Protein AF-A0A3D4YJB8-F1 (afdb_monomer_lite)

Secondary structure (DSSP, 8-state):
-TT-SS-----SS--PPTTS---SEEEEEEETTEEEEEEE-TTS-EEEEE--TTSTT-SS----EEEEEEPSS-PPPS-------

Sequence (85 aa):
GQLGNGTTTSSTTPVAVSGGLTFAAVSAGVNFTIDLTCGLTPSGAAYCWGYNLNGQLGNGTTTNSTTPVAVSGGLTFAAVSAGSY

Structure (mmCIF, N/CA/C/O backbone):
data_AF-A0A3D4YJB8-F1
#
_entry.id   AF-A0A3D4YJB8-F1
#
loop_
_atom_site.group_PDB
_atom_site.id
_atom_site.type_symbol
_atom_site.label_atom_id
_atom_site.label_alt_id
_atom_site.label_comp_id
_atom_site.label_asym_id
_atom_site.label_entity_id
_atom_site.label_seq_id
_atom_site.pdbx_PDB_ins_code
_atom_site.Cartn_x
_atom_site.Cartn_y
_atom_site.Cartn_z
_atom_site.occupancy
_atom_site.B_iso_or_equiv
_atom_site.auth_seq_id
_atom_site.auth_comp_id
_atom_site.auth_asym_id
_atom_site.auth_atom_id
_atom_site.pdbx_PDB_model_num
ATOM 1 N N . GLY A 1 1 ? 5.169 -5.481 -9.835 1.00 76.12 1 GLY A N 1
ATOM 2 C CA . GLY A 1 1 ? 4.810 -6.029 -8.504 1.00 76.12 1 GLY A CA 1
ATOM 3 C C . GLY A 1 1 ? 3.908 -5.099 -7.703 1.00 76.12 1 GLY A C 1
ATOM 4 O O . GLY A 1 1 ? 3.215 -5.566 -6.809 1.00 76.12 1 GLY A O 1
ATOM 5 N N . GLN A 1 2 ? 3.874 -3.802 -8.034 1.00 81.75 2 GLN A N 1
ATOM 6 C CA . GLN A 1 2 ? 3.049 -2.773 -7.389 1.00 81.75 2 GLN A CA 1
ATOM 7 C C . GLN A 1 2 ? 1.539 -3.034 -7.421 1.00 81.75 2 GLN A C 1
ATOM 9 O O . GLN A 1 2 ? 0.804 -2.415 -6.665 1.00 81.75 2 GLN A O 1
ATOM 14 N N . LEU A 1 3 ? 1.046 -3.955 -8.255 1.00 87.88 3 LEU A N 1
ATOM 15 C CA . LEU A 1 3 ? -0.375 -4.314 -8.254 1.00 87.88 3 LEU A CA 1
ATOM 16 C C . LEU A 1 3 ? -0.776 -5.187 -7.055 1.00 87.88 3 LEU A C 1
ATOM 18 O O . LEU A 1 3 ? -1.961 -5.309 -6.772 1.00 87.88 3 LEU A O 1
ATOM 22 N N . GLY A 1 4 ? 0.174 -5.822 -6.359 1.00 87.88 4 GLY A N 1
ATOM 23 C CA . GLY A 1 4 ? -0.134 -6.623 -5.168 1.00 87.88 4 GLY A CA 1
ATOM 24 C C . GLY A 1 4 ? -0.893 -7.927 -5.456 1.00 87.88 4 GLY A C 1
ATOM 25 O O . GLY A 1 4 ? -1.428 -8.556 -4.543 1.00 87.88 4 GLY A O 1
ATOM 26 N N . ASN A 1 5 ? -0.972 -8.346 -6.720 1.00 90.69 5 ASN A N 1
ATOM 27 C CA . ASN A 1 5 ? -1.724 -9.522 -7.165 1.00 90.69 5 ASN A CA 1
ATOM 28 C C . ASN A 1 5 ? -0.866 -10.800 -7.266 1.00 90.69 5 ASN A C 1
ATOM 30 O O . ASN A 1 5 ? -1.314 -11.795 -7.828 1.00 90.69 5 ASN A O 1
ATOM 34 N N . GLY A 1 6 ? 0.375 -10.773 -6.774 1.00 91.19 6 GLY A N 1
ATOM 35 C CA . GLY A 1 6 ? 1.308 -11.899 -6.849 1.00 91.19 6 GLY A CA 1
ATOM 36 C C . GLY A 1 6 ? 2.135 -11.961 -8.134 1.00 91.19 6 GLY A C 1
ATOM 37 O O . GLY A 1 6 ? 3.053 -12.773 -8.220 1.00 91.19 6 GLY A O 1
ATOM 38 N N . THR A 1 7 ? 1.891 -11.074 -9.102 1.00 88.50 7 THR A N 1
ATOM 39 C CA . THR A 1 7 ? 2.598 -11.057 -10.391 1.00 88.50 7 THR A CA 1
ATOM 40 C C . THR A 1 7 ? 3.430 -9.786 -10.586 1.00 88.50 7 THR A C 1
ATOM 42 O O . THR A 1 7 ? 3.285 -8.779 -9.883 1.00 88.50 7 THR A O 1
ATOM 45 N N . THR A 1 8 ? 4.336 -9.819 -11.562 1.00 88.06 8 THR A N 1
ATOM 46 C CA . THR A 1 8 ? 5.069 -8.637 -12.044 1.00 88.06 8 THR A CA 1
ATOM 47 C C . THR A 1 8 ? 4.518 -8.093 -13.361 1.00 88.06 8 THR A C 1
ATOM 49 O O . THR A 1 8 ? 5.013 -7.079 -13.842 1.00 88.06 8 THR A O 1
ATOM 52 N N . THR A 1 9 ? 3.485 -8.725 -13.917 1.00 89.38 9 THR A N 1
ATOM 53 C CA . THR A 1 9 ? 2.887 -8.358 -15.200 1.00 89.38 9 THR A CA 1
ATOM 54 C C . THR A 1 9 ? 1.988 -7.133 -15.057 1.00 89.38 9 THR A C 1
ATOM 56 O O . THR A 1 9 ? 1.177 -7.041 -14.133 1.00 89.38 9 THR A O 1
ATOM 59 N N . SER A 1 10 ? 2.119 -6.189 -15.988 1.00 86.19 10 SER A N 1
ATOM 60 C CA . SER A 1 10 ? 1.232 -5.030 -16.082 1.00 86.19 10 SER A CA 1
ATOM 61 C C . SER A 1 10 ? -0.185 -5.452 -16.470 1.00 86.19 10 SER A C 1
ATOM 63 O O . SER A 1 10 ? -0.376 -6.394 -17.235 1.00 86.19 10 SER A O 1
ATOM 65 N N . SER A 1 11 ? -1.182 -4.715 -15.985 1.00 88.19 11 SER A N 1
ATOM 66 C CA . SER A 1 11 ? -2.580 -4.908 -16.364 1.00 88.19 11 SER A CA 1
ATOM 67 C C . SER A 1 11 ? -3.193 -3.582 -16.787 1.00 88.19 11 SER A C 1
ATOM 69 O O . SER A 1 11 ? -2.997 -2.569 -16.119 1.00 88.19 11 SER A O 1
ATOM 71 N N . THR A 1 12 ? -3.944 -3.595 -17.885 1.00 91.06 12 THR A N 1
ATOM 72 C CA . THR A 1 12 ? -4.726 -2.444 -18.365 1.00 91.06 12 THR A CA 1
ATOM 73 C C . THR A 1 12 ? -6.155 -2.441 -17.831 1.00 91.06 12 THR A C 1
ATOM 75 O O . THR A 1 12 ? -6.862 -1.446 -17.965 1.00 91.06 12 THR A O 1
ATOM 78 N N . THR A 1 13 ? -6.583 -3.533 -17.199 1.00 91.44 13 THR A N 1
ATOM 79 C CA . THR A 1 13 ? -7.859 -3.630 -16.488 1.00 91.44 13 THR A CA 1
ATOM 80 C C . THR A 1 13 ? -7.619 -3.700 -14.982 1.00 91.44 13 THR A C 1
ATOM 82 O O . THR A 1 13 ? -6.585 -4.234 -14.563 1.00 91.44 13 THR A O 1
ATOM 85 N N . PRO A 1 14 ? -8.550 -3.211 -14.145 1.00 88.38 14 PRO A N 1
ATOM 86 C CA . PRO A 1 14 ? -8.439 -3.345 -12.697 1.00 88.38 14 PRO A CA 1
ATOM 87 C C . PRO A 1 14 ? -8.245 -4.807 -12.281 1.00 88.38 14 PRO A C 1
ATOM 89 O O . PRO A 1 14 ? -8.966 -5.689 -12.747 1.00 88.38 14 PRO A O 1
ATOM 92 N N . VAL A 1 15 ? -7.273 -5.057 -11.401 1.00 91.00 15 VAL A N 1
ATOM 93 C CA . VAL A 1 15 ? -7.022 -6.382 -10.820 1.00 91.00 15 VAL A CA 1
ATOM 94 C C . VAL A 1 15 ? -7.118 -6.277 -9.309 1.00 91.00 15 VAL A C 1
ATOM 96 O O . VAL A 1 15 ? -6.578 -5.347 -8.712 1.00 91.00 15 VAL A O 1
ATOM 99 N N . ALA A 1 16 ? -7.811 -7.234 -8.697 1.00 89.44 16 ALA A N 1
ATOM 100 C CA . ALA A 1 16 ? -7.898 -7.317 -7.251 1.00 89.44 16 ALA A CA 1
ATOM 101 C C . ALA A 1 16 ? -6.517 -7.597 -6.639 1.00 89.44 16 ALA A C 1
ATOM 103 O O . ALA A 1 16 ? -5.753 -8.434 -7.128 1.00 89.44 16 ALA A O 1
ATOM 104 N N . VAL A 1 17 ? -6.224 -6.911 -5.537 1.00 90.50 17 VAL A N 1
ATOM 105 C CA . VAL A 1 17 ? -5.052 -7.195 -4.711 1.00 90.50 17 VAL A CA 1
ATOM 106 C C . VAL A 1 17 ? -5.230 -8.570 -4.053 1.00 90.50 17 VAL A C 1
ATOM 108 O O . VAL A 1 17 ? -6.333 -8.932 -3.637 1.00 90.50 17 VAL A O 1
ATOM 111 N N . SER A 1 18 ? -4.158 -9.361 -3.965 1.00 90.56 18 SER A N 1
ATOM 112 C CA . SER A 1 18 ? -4.230 -10.698 -3.364 1.00 90.56 18 SER A CA 1
ATOM 113 C C . SER A 1 18 ? -4.476 -10.638 -1.848 1.00 90.56 18 SER A C 1
ATOM 115 O O . SER A 1 18 ? -4.181 -9.638 -1.193 1.00 90.56 18 SER A O 1
ATOM 117 N N . GLY A 1 19 ? -4.994 -11.730 -1.280 1.00 87.38 19 GLY A N 1
ATOM 118 C CA . GLY A 1 19 ? -5.173 -11.871 0.171 1.00 87.38 19 GLY A CA 1
ATOM 119 C C . GLY A 1 19 ? -6.510 -11.367 0.720 1.00 87.38 19 GLY A C 1
ATOM 120 O O . GLY A 1 19 ? -6.690 -11.373 1.932 1.00 87.38 19 GLY A O 1
ATOM 121 N N . GLY A 1 20 ? -7.454 -10.955 -0.138 1.00 88.69 20 GLY A N 1
ATOM 122 C CA . GLY A 1 20 ? -8.814 -10.584 0.288 1.00 88.69 20 GLY A CA 1
ATOM 123 C C . GLY A 1 20 ? -8.868 -9.340 1.179 1.00 88.69 20 GLY A C 1
ATOM 124 O O . GLY A 1 20 ? -9.775 -9.203 1.996 1.00 88.69 20 GLY A O 1
ATOM 125 N N . LEU A 1 21 ? -7.876 -8.458 1.053 1.00 89.62 21 LEU A N 1
ATOM 126 C CA . LEU A 1 21 ? -7.763 -7.251 1.859 1.00 89.62 21 LEU A CA 1
ATOM 127 C C . LEU A 1 21 ? -8.633 -6.129 1.292 1.00 89.62 21 LEU A C 1
ATOM 129 O O . LEU A 1 21 ? -8.647 -5.880 0.086 1.00 89.62 21 LEU A O 1
ATOM 133 N N . THR A 1 22 ? -9.292 -5.403 2.192 1.00 92.31 22 THR A N 1
ATOM 134 C CA . THR A 1 22 ? -10.017 -4.170 1.872 1.00 92.31 22 THR A CA 1
ATOM 135 C C . THR A 1 22 ? -9.218 -2.985 2.386 1.00 92.31 22 THR A C 1
ATOM 137 O O . THR A 1 22 ? -8.943 -2.894 3.583 1.00 92.31 22 THR A O 1
ATOM 140 N N . PHE A 1 23 ? -8.873 -2.059 1.495 1.00 92.56 23 PHE A N 1
ATOM 141 C CA . PHE A 1 23 ? -8.140 -0.846 1.843 1.00 92.56 23 PHE A CA 1
ATOM 142 C C . PHE A 1 23 ? -9.075 0.364 1.858 1.00 92.56 23 PHE A C 1
ATOM 144 O O . PHE A 1 23 ? -9.833 0.581 0.918 1.00 92.56 23 PHE A O 1
ATOM 151 N N . ALA A 1 24 ? -9.006 1.150 2.931 1.00 93.75 24 ALA A N 1
ATOM 152 C CA . ALA A 1 24 ? -9.659 2.452 3.038 1.00 93.75 24 ALA A CA 1
ATOM 153 C C . ALA A 1 24 ? -8.817 3.563 2.389 1.00 93.75 24 ALA A C 1
ATOM 155 O O . ALA A 1 24 ? -9.361 4.549 1.901 1.00 93.75 24 ALA A O 1
ATOM 156 N N . ALA A 1 25 ? -7.494 3.393 2.369 1.00 92.81 25 ALA A N 1
ATOM 157 C CA . ALA A 1 25 ? -6.565 4.296 1.705 1.00 92.81 25 ALA A CA 1
ATOM 158 C C . ALA A 1 25 ? -5.410 3.506 1.086 1.00 92.81 25 ALA A C 1
ATOM 160 O O . ALA A 1 25 ? -4.984 2.487 1.632 1.00 92.81 25 ALA A O 1
ATOM 161 N N . VAL A 1 26 ? -4.891 3.992 -0.040 1.00 92.06 26 VAL A N 1
ATOM 162 C CA . VAL A 1 26 ? -3.708 3.447 -0.713 1.00 92.06 26 VAL A CA 1
ATOM 163 C C . VAL A 1 26 ? -2.772 4.581 -1.104 1.00 92.06 26 VAL A C 1
ATOM 165 O O . VAL A 1 26 ? -3.214 5.665 -1.478 1.00 92.06 26 VAL A O 1
ATOM 168 N N . SER A 1 27 ? -1.474 4.327 -1.019 1.00 92.44 27 SER A N 1
ATOM 169 C CA . SER A 1 27 ? -0.419 5.241 -1.428 1.00 92.44 27 SER A CA 1
ATOM 170 C C . SER A 1 27 ? 0.598 4.469 -2.258 1.00 92.44 27 SER A C 1
ATOM 172 O O . SER A 1 27 ? 1.178 3.485 -1.793 1.00 92.44 27 SER A O 1
ATOM 174 N N . ALA A 1 28 ? 0.779 4.898 -3.504 1.00 88.69 28 ALA A N 1
ATOM 175 C CA . ALA A 1 28 ? 1.791 4.365 -4.400 1.00 88.69 28 ALA A CA 1
ATOM 176 C C . ALA A 1 28 ? 2.992 5.315 -4.405 1.00 88.69 28 ALA A C 1
ATOM 178 O O . ALA A 1 28 ? 2.848 6.493 -4.725 1.00 88.69 28 ALA A O 1
ATOM 179 N N . GLY A 1 29 ? 4.157 4.790 -4.040 1.00 83.25 29 GLY A N 1
ATOM 180 C CA . GLY A 1 29 ? 5.438 5.468 -4.169 1.00 83.25 29 GLY A CA 1
ATOM 181 C C . GLY A 1 29 ? 6.133 4.923 -5.404 1.00 83.25 29 GLY A C 1
ATOM 182 O O . GLY A 1 29 ? 6.398 3.721 -5.484 1.00 83.25 29 GLY A O 1
ATOM 183 N N . VAL A 1 30 ? 6.394 5.794 -6.373 1.00 72.94 30 VAL A N 1
ATOM 184 C CA . VAL A 1 30 ? 7.074 5.422 -7.614 1.00 72.94 30 VAL A CA 1
ATOM 185 C C . VAL A 1 30 ? 8.300 6.303 -7.810 1.00 72.94 30 VAL A C 1
ATOM 187 O O . VAL A 1 30 ? 8.232 7.525 -7.719 1.00 72.94 30 VAL A O 1
ATOM 190 N N . ASN A 1 31 ? 9.431 5.671 -8.097 1.00 73.19 31 ASN A N 1
ATOM 191 C CA . ASN A 1 31 ? 10.578 6.300 -8.747 1.00 73.19 31 ASN A CA 1
ATOM 192 C C . ASN A 1 31 ? 10.962 5.421 -9.952 1.00 73.19 31 ASN A C 1
ATOM 194 O O . ASN A 1 31 ? 10.497 4.287 -10.052 1.00 73.19 31 ASN A O 1
ATOM 198 N N . PHE A 1 32 ? 11.816 5.910 -10.854 1.00 68.62 32 PHE A N 1
ATOM 199 C CA . PHE A 1 32 ? 12.265 5.205 -12.063 1.00 68.62 32 PHE A CA 1
ATOM 200 C C . PHE A 1 32 ? 12.715 3.749 -11.841 1.00 68.62 32 PHE A C 1
ATOM 202 O O . PHE A 1 32 ? 12.667 2.956 -12.779 1.00 68.62 32 PHE A O 1
ATOM 209 N N . THR A 1 33 ? 13.124 3.390 -10.620 1.00 71.62 33 THR A N 1
ATOM 210 C CA . THR A 1 33 ? 13.637 2.051 -10.285 1.00 71.62 33 THR A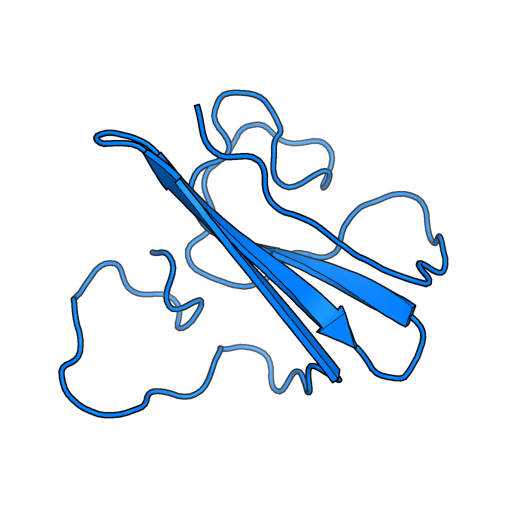 CA 1
ATOM 211 C C . THR A 1 33 ? 12.881 1.359 -9.145 1.00 71.62 33 THR A C 1
ATOM 213 O O . THR A 1 33 ? 13.142 0.190 -8.861 1.00 71.62 33 THR A O 1
ATOM 216 N N . ILE A 1 34 ? 11.980 2.059 -8.447 1.00 78.44 34 ILE A N 1
ATOM 217 C CA . ILE A 1 34 ? 11.366 1.573 -7.205 1.00 78.44 34 ILE A CA 1
ATOM 218 C C . ILE A 1 34 ? 9.852 1.677 -7.320 1.00 78.44 34 ILE A C 1
ATOM 220 O O . ILE A 1 34 ? 9.291 2.769 -7.322 1.00 78.44 34 ILE A O 1
ATOM 224 N N . ASP A 1 35 ? 9.216 0.512 -7.346 1.00 86.19 35 ASP A N 1
ATOM 225 C CA . ASP A 1 35 ? 7.770 0.346 -7.320 1.00 86.19 35 ASP A CA 1
ATOM 226 C C . ASP A 1 35 ? 7.342 -0.102 -5.919 1.00 86.19 35 ASP A C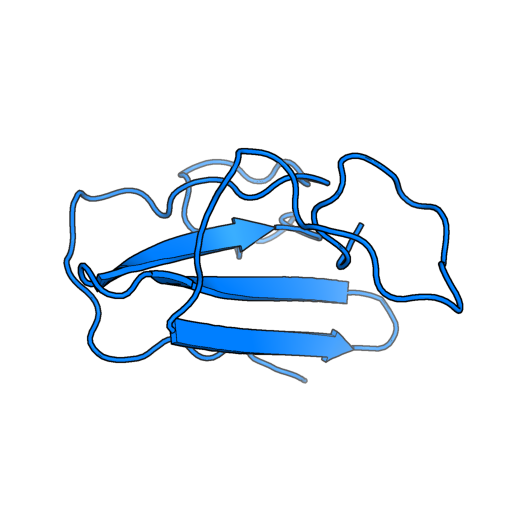 1
ATOM 228 O O . ASP A 1 35 ? 7.540 -1.266 -5.559 1.00 86.19 35 ASP A O 1
ATOM 232 N N . LEU A 1 36 ? 6.760 0.796 -5.123 1.00 90.25 36 LEU A N 1
ATOM 233 C CA . LEU A 1 36 ? 6.252 0.510 -3.780 1.00 90.25 36 LEU A CA 1
ATOM 234 C C . LEU A 1 36 ? 4.786 0.921 -3.673 1.00 90.25 36 LEU A C 1
ATOM 236 O O . LEU A 1 36 ? 4.361 1.965 -4.160 1.00 90.25 36 LEU A O 1
ATOM 240 N N . THR A 1 37 ? 3.981 0.120 -2.995 1.00 92.94 37 THR A N 1
ATOM 241 C CA . THR A 1 37 ? 2.609 0.492 -2.661 1.00 92.94 37 THR A CA 1
ATOM 242 C C . THR A 1 37 ? 2.313 0.082 -1.237 1.00 92.94 37 THR A C 1
ATOM 244 O O . THR A 1 37 ? 2.659 -1.018 -0.817 1.00 92.94 37 THR A O 1
ATOM 247 N N . CYS A 1 38 ? 1.669 0.974 -0.499 1.00 94.06 38 CYS A N 1
ATOM 248 C CA . CYS A 1 38 ? 1.167 0.703 0.833 1.00 94.06 38 CYS A CA 1
ATOM 249 C C . CYS A 1 38 ? -0.326 1.010 0.895 1.00 94.06 38 CYS A C 1
ATOM 251 O O . CYS A 1 38 ? -0.811 1.956 0.279 1.00 94.06 38 CYS A O 1
ATOM 253 N N . GLY A 1 39 ? -1.058 0.211 1.654 1.00 94.56 39 GLY A N 1
ATOM 254 C CA . GLY A 1 39 ? -2.481 0.348 1.884 1.00 94.56 39 GLY A CA 1
ATOM 255 C C . GLY A 1 39 ? -2.798 0.290 3.368 1.00 94.56 39 GLY A C 1
ATOM 256 O O . GLY A 1 39 ? -2.165 -0.440 4.130 1.00 94.56 39 GLY A O 1
ATOM 257 N N . LEU A 1 40 ? -3.801 1.061 3.768 1.00 95.56 40 LEU A N 1
ATOM 258 C CA . LEU A 1 40 ? -4.352 1.071 5.113 1.00 95.56 40 LEU A CA 1
ATOM 259 C C . LEU A 1 40 ? -5.753 0.471 5.081 1.00 95.56 40 LEU A C 1
ATOM 261 O O . LEU A 1 40 ? -6.614 0.915 4.320 1.00 95.56 40 LEU A O 1
ATOM 265 N N . THR A 1 41 ? -5.981 -0.549 5.895 1.00 94.62 41 THR A N 1
ATOM 266 C CA . THR A 1 41 ? -7.311 -1.144 6.078 1.00 94.62 41 THR A CA 1
ATOM 267 C C . THR A 1 41 ? -8.205 -0.245 6.946 1.00 94.62 41 THR A C 1
ATOM 269 O O . THR A 1 41 ? -7.687 0.568 7.712 1.00 94.62 41 THR A O 1
ATOM 272 N N . PRO A 1 42 ? -9.544 -0.397 6.901 1.00 93.75 42 PRO A N 1
ATOM 273 C CA . PRO A 1 42 ? -10.455 0.350 7.775 1.00 93.75 42 PRO A CA 1
ATOM 274 C C . PRO A 1 42 ? -10.198 0.157 9.277 1.00 93.75 42 PRO A C 1
ATOM 276 O O . PRO A 1 42 ? -10.538 1.026 10.072 1.00 93.75 42 PRO A O 1
ATOM 279 N N . SER A 1 43 ? -9.599 -0.970 9.673 1.00 93.00 43 SER A N 1
ATOM 280 C CA . SER A 1 43 ? -9.207 -1.247 11.060 1.00 93.00 43 SER A CA 1
ATOM 281 C C . SER A 1 43 ? -7.860 -0.625 11.453 1.00 93.00 43 SER A C 1
ATOM 283 O O . SER A 1 43 ? -7.419 -0.798 12.585 1.00 93.00 43 SER A O 1
ATOM 285 N N . GLY A 1 44 ? -7.198 0.089 10.537 1.00 93.56 44 GLY A N 1
ATOM 286 C CA . GLY A 1 44 ? -5.914 0.747 10.769 1.00 93.56 44 GLY A CA 1
ATOM 287 C C . GLY A 1 44 ? -4.692 -0.167 10.634 1.00 93.56 44 GLY A C 1
ATOM 288 O O . GLY A 1 44 ? -3.582 0.263 10.945 1.00 93.56 44 GLY A O 1
ATOM 289 N N . ALA A 1 45 ? -4.855 -1.403 10.146 1.00 95.19 45 ALA A N 1
ATOM 290 C CA . ALA A 1 45 ? -3.726 -2.265 9.799 1.00 95.19 45 ALA A CA 1
ATOM 291 C C . ALA A 1 45 ? -3.115 -1.834 8.458 1.00 95.19 45 ALA A C 1
ATOM 293 O O . ALA A 1 45 ? -3.835 -1.711 7.459 1.00 95.19 45 ALA A O 1
ATOM 294 N N . ALA A 1 46 ? -1.800 -1.613 8.446 1.00 95.25 46 ALA A N 1
ATOM 295 C CA . ALA A 1 46 ? -1.046 -1.223 7.262 1.00 95.25 46 ALA A CA 1
ATOM 296 C C . ALA A 1 46 ? -0.415 -2.442 6.578 1.00 95.25 46 ALA A C 1
ATOM 298 O O . ALA A 1 46 ? 0.161 -3.316 7.230 1.00 95.25 46 ALA A O 1
ATOM 299 N N . TYR A 1 47 ? -0.493 -2.464 5.252 1.00 95.94 47 TYR A N 1
ATOM 300 C CA . TYR A 1 47 ? 0.145 -3.464 4.411 1.00 95.94 47 TYR A CA 1
ATOM 301 C C . TYR A 1 47 ? 0.937 -2.773 3.319 1.00 95.94 47 TYR A C 1
ATOM 303 O O . TYR A 1 47 ? 0.439 -1.830 2.714 1.00 95.94 47 TYR A O 1
ATOM 311 N N . CYS A 1 48 ? 2.126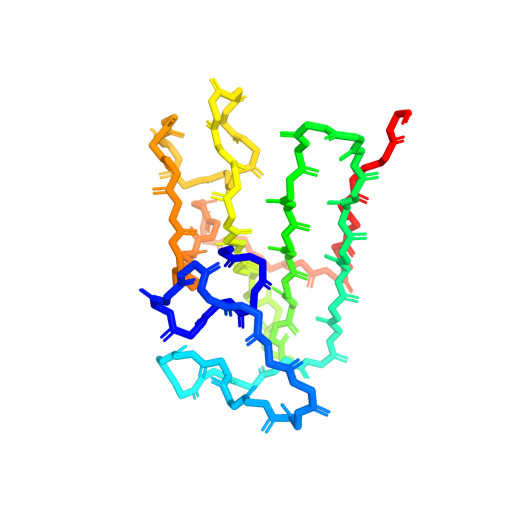 -3.271 3.017 1.00 95.06 48 CYS A N 1
ATOM 312 C CA . CYS A 1 48 ? 2.935 -2.771 1.914 1.00 95.06 48 CYS A CA 1
ATOM 313 C C . CYS A 1 48 ? 3.325 -3.916 0.983 1.00 95.06 48 CYS A C 1
ATOM 315 O O . CYS A 1 48 ? 3.396 -5.072 1.393 1.00 95.06 48 CYS A O 1
ATOM 317 N N . TRP A 1 49 ? 3.568 -3.612 -0.285 1.00 94.81 49 TRP A N 1
ATOM 318 C CA . TRP A 1 49 ? 4.100 -4.546 -1.269 1.00 94.81 49 TRP A CA 1
ATOM 319 C C . TRP A 1 49 ? 4.881 -3.810 -2.353 1.00 94.81 49 TRP A C 1
ATOM 321 O O . TRP A 1 49 ? 4.752 -2.605 -2.549 1.00 94.81 49 TRP A O 1
ATOM 331 N N . GLY A 1 50 ? 5.695 -4.564 -3.075 1.00 92.94 50 GLY A N 1
ATOM 332 C CA . GLY A 1 50 ? 6.597 -4.089 -4.106 1.00 92.94 50 GLY A CA 1
ATOM 333 C C . GLY A 1 50 ? 8.054 -4.244 -3.688 1.00 92.94 50 GLY A C 1
ATOM 334 O O . GLY A 1 50 ? 8.465 -5.261 -3.121 1.00 92.94 50 GLY A O 1
ATOM 335 N N . TYR A 1 51 ? 8.841 -3.238 -4.032 1.00 91.75 51 TYR A N 1
ATOM 336 C CA . TYR A 1 51 ? 10.272 -3.183 -3.794 1.00 91.75 51 TYR A CA 1
ATOM 337 C C . TYR A 1 51 ? 10.597 -2.969 -2.308 1.00 91.75 51 TYR A C 1
ATOM 339 O O . TYR A 1 51 ? 9.994 -2.126 -1.649 1.00 91.75 51 TYR A O 1
ATOM 347 N N . ASN A 1 52 ? 11.581 -3.711 -1.795 1.00 92.62 52 ASN A N 1
ATOM 348 C CA . ASN A 1 52 ? 11.920 -3.758 -0.374 1.00 92.62 52 ASN A CA 1
ATOM 349 C C . ASN A 1 52 ? 13.430 -3.794 -0.079 1.00 92.62 52 ASN A C 1
ATOM 351 O O . ASN A 1 52 ? 13.813 -4.109 1.044 1.00 92.62 52 ASN A O 1
ATOM 355 N N . LEU A 1 53 ? 14.321 -3.504 -1.035 1.00 90.81 53 LEU A N 1
ATOM 356 C CA . LEU A 1 53 ? 15.764 -3.676 -0.780 1.00 90.81 53 LEU A CA 1
ATOM 357 C C . LEU A 1 53 ? 16.313 -2.775 0.344 1.00 90.81 53 LEU A C 1
ATOM 359 O O . LEU A 1 53 ? 17.365 -3.078 0.898 1.00 90.81 53 LEU A O 1
ATOM 363 N N . ASN A 1 54 ? 15.588 -1.719 0.726 1.00 89.69 54 ASN A N 1
ATOM 364 C CA . ASN A 1 54 ? 15.914 -0.850 1.861 1.00 89.69 54 ASN A CA 1
ATOM 365 C C . ASN A 1 54 ? 14.996 -1.071 3.081 1.00 89.69 54 ASN A C 1
ATOM 367 O O . ASN A 1 54 ? 14.985 -0.246 3.990 1.00 89.69 54 ASN A O 1
ATOM 371 N N . GLY A 1 55 ? 14.190 -2.138 3.103 1.00 91.94 55 GLY A N 1
ATOM 372 C CA . GLY A 1 55 ? 13.241 -2.405 4.188 1.00 91.94 55 GLY A CA 1
ATOM 373 C C . GLY A 1 55 ? 11.963 -1.561 4.131 1.00 91.94 55 GLY A C 1
ATOM 374 O O . GLY A 1 55 ? 11.280 -1.409 5.144 1.00 91.94 55 GLY A O 1
ATOM 375 N N . GLN A 1 56 ? 11.620 -1.002 2.965 1.00 91.00 56 GLN A N 1
ATOM 376 C CA . GLN A 1 56 ? 10.474 -0.101 2.800 1.00 91.00 56 GLN A CA 1
ATOM 377 C C . GLN A 1 56 ? 9.112 -0.733 3.134 1.0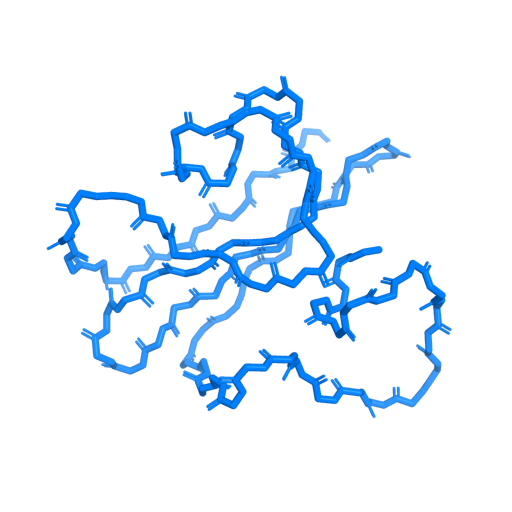0 91.00 56 GLN A C 1
ATOM 379 O O . GLN A 1 56 ? 8.161 -0.005 3.404 1.00 91.00 56 GLN A O 1
ATOM 384 N N . LEU A 1 57 ? 8.998 -2.066 3.129 1.00 93.00 57 LEU A N 1
ATOM 385 C CA . LEU A 1 57 ? 7.757 -2.759 3.485 1.00 93.00 57 LEU A CA 1
ATOM 386 C C . LEU A 1 57 ? 7.492 -2.777 4.994 1.00 93.00 57 LEU A C 1
ATOM 388 O O . LEU A 1 57 ? 6.378 -3.088 5.405 1.00 93.00 57 LEU A O 1
ATOM 392 N N . GLY A 1 58 ? 8.502 -2.500 5.825 1.00 92.94 58 GLY A N 1
ATOM 393 C CA . GLY A 1 58 ? 8.345 -2.456 7.281 1.00 92.94 58 GLY A CA 1
ATOM 394 C C . GLY A 1 58 ? 7.989 -3.800 7.930 1.00 92.94 58 GLY A C 1
ATOM 395 O O . GLY A 1 58 ? 7.570 -3.828 9.082 1.00 92.94 58 GLY A O 1
ATOM 396 N N . ASN A 1 59 ? 8.155 -4.923 7.225 1.00 93.88 59 ASN A N 1
ATOM 397 C CA . ASN A 1 59 ? 7.864 -6.275 7.724 1.00 93.88 59 ASN A CA 1
ATOM 398 C C . ASN A 1 59 ? 9.078 -6.958 8.390 1.00 93.88 59 ASN A C 1
ATOM 400 O O . ASN A 1 59 ? 9.028 -8.144 8.709 1.00 93.88 59 ASN A O 1
ATOM 404 N N . GLY A 1 60 ? 10.181 -6.230 8.584 1.00 94.50 60 GLY A N 1
ATOM 405 C CA . GLY A 1 60 ? 11.422 -6.766 9.152 1.00 94.50 60 GLY A CA 1
ATOM 406 C C . GLY A 1 60 ? 12.303 -7.535 8.162 1.00 94.50 60 GLY A C 1
ATOM 407 O O . GLY A 1 60 ? 13.277 -8.151 8.584 1.00 94.50 60 GLY A O 1
ATOM 408 N N . THR A 1 61 ? 11.999 -7.504 6.861 1.00 94.75 61 THR A N 1
ATOM 409 C CA . THR A 1 61 ? 12.849 -8.091 5.814 1.00 94.75 61 THR A CA 1
ATOM 410 C C . THR A 1 61 ? 13.261 -7.043 4.785 1.00 94.75 61 THR A C 1
ATOM 412 O O . THR A 1 61 ? 12.705 -5.946 4.749 1.00 94.75 61 THR A O 1
ATOM 415 N N . THR A 1 62 ? 14.223 -7.393 3.927 1.00 95.12 62 THR A N 1
ATOM 416 C CA . THR A 1 62 ? 14.622 -6.604 2.746 1.00 95.12 62 THR A CA 1
ATOM 417 C C . THR A 1 62 ? 14.258 -7.295 1.426 1.00 95.12 62 THR A C 1
ATOM 419 O O . THR A 1 62 ? 14.741 -6.942 0.350 1.00 95.12 62 THR A O 1
ATOM 422 N N . THR A 1 63 ? 13.392 -8.309 1.492 1.00 94.75 63 THR A N 1
ATOM 423 C CA . THR A 1 63 ? 12.966 -9.089 0.327 1.00 94.75 63 THR A CA 1
ATOM 424 C C . THR A 1 63 ? 11.745 -8.446 -0.312 1.00 94.75 63 THR A C 1
ATOM 426 O O . THR A 1 63 ? 10.771 -8.140 0.381 1.00 94.75 63 THR A O 1
ATOM 429 N N . ASN A 1 64 ? 11.789 -8.245 -1.630 1.00 92.75 64 ASN A N 1
ATOM 430 C CA . ASN A 1 64 ? 10.652 -7.740 -2.402 1.00 92.75 64 ASN A CA 1
ATOM 431 C C . ASN A 1 64 ? 9.424 -8.645 -2.228 1.00 92.75 64 ASN A C 1
ATOM 433 O O . ASN A 1 64 ? 9.557 -9.861 -2.103 1.00 92.75 64 ASN A O 1
ATOM 437 N N . SER A 1 65 ? 8.230 -8.064 -2.307 1.00 94.75 65 SER A N 1
ATOM 438 C CA . SER A 1 65 ? 6.979 -8.820 -2.249 1.00 94.75 65 SER A CA 1
ATOM 439 C C . SER A 1 65 ? 6.033 -8.396 -3.362 1.00 94.75 65 SER A C 1
ATOM 441 O O . SER A 1 65 ? 5.767 -7.214 -3.533 1.00 94.75 65 SER A O 1
ATOM 443 N N . THR A 1 66 ? 5.481 -9.338 -4.121 1.00 94.38 66 THR A N 1
ATOM 444 C CA . THR A 1 66 ? 4.438 -9.048 -5.125 1.00 94.38 66 THR A CA 1
ATOM 445 C C . THR A 1 66 ? 3.024 -9.112 -4.546 1.00 94.38 66 THR A C 1
ATOM 447 O O . THR A 1 66 ? 2.057 -8.867 -5.266 1.00 94.38 66 THR A O 1
ATOM 450 N N . THR A 1 67 ? 2.898 -9.420 -3.255 1.00 94.69 67 THR A N 1
ATOM 451 C CA . THR A 1 67 ? 1.643 -9.480 -2.497 1.00 94.69 67 THR A CA 1
ATOM 452 C C . THR A 1 67 ? 1.735 -8.603 -1.246 1.00 94.69 67 THR A C 1
ATOM 454 O O . THR A 1 67 ? 2.837 -8.440 -0.711 1.00 94.69 67 THR A O 1
ATOM 457 N N . PRO A 1 68 ? 0.616 -8.055 -0.738 1.00 95.75 68 PRO A N 1
ATOM 458 C CA . PRO A 1 68 ? 0.609 -7.301 0.511 1.00 95.75 68 PRO A CA 1
ATOM 459 C C . PRO A 1 68 ? 1.202 -8.105 1.661 1.00 95.75 68 PRO A C 1
ATOM 461 O O . PRO A 1 68 ? 0.786 -9.233 1.923 1.00 95.75 68 PRO A O 1
ATOM 464 N N . VAL A 1 69 ? 2.153 -7.502 2.365 1.00 96.00 69 VAL A N 1
ATOM 465 C CA . VAL A 1 69 ? 2.667 -7.999 3.640 1.00 96.00 69 VAL A CA 1
ATOM 466 C C . VAL A 1 69 ? 2.318 -7.000 4.728 1.00 96.00 69 VAL A C 1
ATOM 468 O O . VAL A 1 69 ? 2.345 -5.791 4.499 1.00 96.00 69 VAL A O 1
ATOM 471 N N . ALA A 1 70 ? 1.948 -7.505 5.902 1.00 95.50 70 ALA A N 1
ATOM 472 C CA . ALA A 1 70 ? 1.634 -6.653 7.038 1.00 95.50 70 ALA A CA 1
ATOM 473 C C . ALA A 1 70 ? 2.896 -5.920 7.509 1.00 95.50 70 ALA A C 1
ATOM 475 O O . ALA A 1 70 ? 3.969 -6.523 7.613 1.00 95.50 70 ALA A O 1
ATOM 476 N N . VAL A 1 71 ? 2.751 -4.633 7.817 1.00 94.62 71 VAL A N 1
ATOM 477 C CA . VAL A 1 71 ? 3.788 -3.874 8.519 1.00 94.62 71 VAL A CA 1
ATOM 478 C C . VAL A 1 71 ? 3.901 -4.429 9.941 1.00 94.62 71 VAL A C 1
ATOM 480 O O . VAL A 1 71 ? 2.894 -4.643 10.622 1.00 94.62 71 VAL A O 1
ATOM 483 N N . SER A 1 72 ? 5.125 -4.691 10.393 1.00 92.81 72 SER A N 1
ATOM 484 C CA . SER A 1 72 ? 5.381 -5.281 11.707 1.00 92.81 72 SER A CA 1
ATOM 485 C C . SER A 1 72 ? 5.089 -4.302 12.849 1.00 92.81 72 SER A C 1
ATOM 487 O O . SER A 1 72 ? 5.102 -3.085 12.680 1.00 92.81 72 SER A O 1
ATOM 489 N N . GLY A 1 73 ? 4.867 -4.848 14.048 1.00 87.50 73 GLY A N 1
ATOM 490 C CA . GLY A 1 73 ? 4.749 -4.069 15.287 1.00 87.50 73 GLY A CA 1
ATOM 491 C C . GLY A 1 73 ? 3.339 -3.958 15.866 1.00 87.50 73 GLY A C 1
ATOM 492 O O . GLY A 1 73 ? 3.193 -3.406 16.950 1.00 87.50 73 GLY A O 1
ATOM 493 N N . GLY A 1 74 ? 2.310 -4.493 15.194 1.00 86.00 74 GLY A N 1
ATOM 494 C CA . GLY A 1 74 ? 0.942 -4.533 15.737 1.00 86.00 74 GLY A CA 1
ATOM 495 C C . GLY A 1 74 ? 0.349 -3.147 16.008 1.00 86.00 74 GLY A C 1
ATOM 496 O O . GLY A 1 74 ? -0.454 -2.982 16.922 1.00 86.00 74 GLY A O 1
ATOM 497 N N . LEU A 1 75 ? 0.790 -2.148 15.243 1.00 89.69 75 LEU A N 1
ATOM 498 C CA . LEU A 1 75 ? 0.387 -0.758 15.395 1.00 89.69 75 LEU A CA 1
ATOM 499 C C . LEU A 1 75 ? -0.880 -0.465 14.587 1.00 89.69 75 LEU A C 1
ATOM 501 O O . LEU A 1 75 ? -1.104 -1.046 13.523 1.00 89.69 75 LEU A O 1
ATOM 505 N N . THR A 1 76 ? -1.659 0.497 15.072 1.00 93.25 76 THR A N 1
ATOM 506 C CA . THR A 1 76 ? -2.796 1.068 14.347 1.00 93.25 76 THR A CA 1
ATOM 507 C C . THR A 1 76 ? -2.374 2.397 13.743 1.00 93.25 76 THR A C 1
ATOM 509 O O . THR A 1 76 ? -1.960 3.309 14.460 1.00 93.25 76 THR A O 1
ATOM 512 N N . PHE A 1 77 ? -2.488 2.522 12.426 1.00 92.88 77 PHE A N 1
ATOM 513 C CA . PHE A 1 77 ? -2.110 3.730 11.703 1.00 92.88 77 PHE A CA 1
ATOM 514 C C . PHE A 1 77 ? -3.352 4.532 11.317 1.00 92.88 77 PHE A C 1
ATOM 516 O O . PHE A 1 77 ? -4.372 3.969 10.926 1.00 92.88 77 PHE A O 1
ATOM 523 N N . ALA A 1 78 ? -3.254 5.858 11.401 1.00 92.75 78 ALA A N 1
ATOM 524 C CA . ALA A 1 78 ? -4.297 6.764 10.914 1.00 92.75 78 ALA A CA 1
ATOM 525 C C . ALA A 1 78 ? -4.116 7.114 9.428 1.00 92.75 78 ALA A C 1
ATOM 527 O O . ALA A 1 78 ? -5.083 7.409 8.732 1.00 92.75 78 ALA A O 1
ATOM 528 N N . ALA A 1 79 ? -2.875 7.087 8.943 1.00 91.12 79 ALA A N 1
ATOM 529 C CA . ALA A 1 79 ? -2.526 7.364 7.559 1.00 91.12 79 ALA A CA 1
ATOM 530 C C . ALA A 1 79 ? -1.234 6.632 7.184 1.00 91.12 79 ALA A C 1
ATOM 532 O O . ALA A 1 79 ? -0.390 6.365 8.042 1.00 91.12 79 ALA A O 1
ATOM 533 N N . VAL A 1 80 ? -1.075 6.346 5.892 1.00 90.81 80 VAL A N 1
ATOM 534 C CA . VAL A 1 80 ? 0.159 5.811 5.312 1.00 90.81 80 VAL A CA 1
ATOM 535 C C . VAL A 1 80 ? 0.497 6.596 4.052 1.00 90.81 80 VAL A C 1
ATOM 537 O O . VAL A 1 80 ? -0.388 6.923 3.263 1.00 90.81 80 VAL A O 1
ATOM 540 N N . SER A 1 81 ? 1.777 6.910 3.875 1.00 90.56 81 SER A N 1
ATOM 541 C CA . SER A 1 81 ? 2.290 7.569 2.679 1.00 90.56 81 SER A CA 1
ATOM 542 C C . SER A 1 81 ? 3.553 6.855 2.221 1.00 90.56 81 SER A C 1
ATOM 544 O O . SER A 1 81 ? 4.473 6.653 3.014 1.00 90.56 81 SER A O 1
ATOM 546 N N . ALA A 1 82 ? 3.579 6.454 0.955 1.00 86.88 82 ALA A N 1
ATOM 547 C CA . ALA A 1 8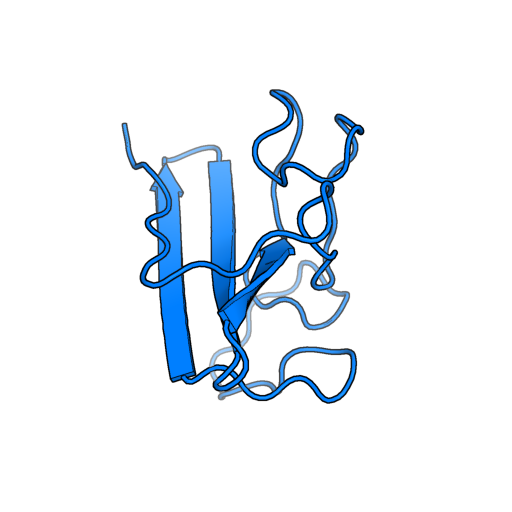2 ? 4.763 5.929 0.304 1.00 86.88 82 ALA A CA 1
ATOM 548 C C . ALA A 1 82 ? 5.552 7.101 -0.296 1.00 86.88 82 ALA A C 1
ATOM 550 O O . ALA A 1 82 ? 5.031 7.885 -1.089 1.00 86.88 82 ALA A O 1
ATOM 551 N N . GLY A 1 83 ? 6.814 7.236 0.114 1.00 79.31 83 GLY A N 1
ATOM 552 C CA . GLY A 1 83 ? 7.697 8.283 -0.391 1.00 79.31 83 GLY A CA 1
ATOM 553 C C . GLY A 1 83 ? 7.989 8.132 -1.885 1.00 79.31 83 GLY A C 1
ATOM 554 O O . GLY A 1 83 ? 7.997 7.025 -2.423 1.00 79.31 83 GLY A O 1
ATOM 555 N N . SER A 1 84 ? 8.256 9.262 -2.537 1.00 69.31 84 SER A N 1
ATOM 556 C CA . SER A 1 84 ? 8.794 9.354 -3.899 1.00 69.31 84 SER A CA 1
ATOM 557 C C . SER A 1 84 ? 10.017 10.273 -3.838 1.00 69.31 84 SER A C 1
ATOM 559 O O . SER A 1 84 ? 9.966 11.283 -3.134 1.00 69.31 84 SER A O 1
ATOM 561 N N . TYR A 1 85 ? 11.106 9.904 -4.510 1.00 60.28 85 TYR A N 1
ATOM 562 C CA . TYR A 1 85 ? 12.313 10.731 -4.650 1.00 60.28 85 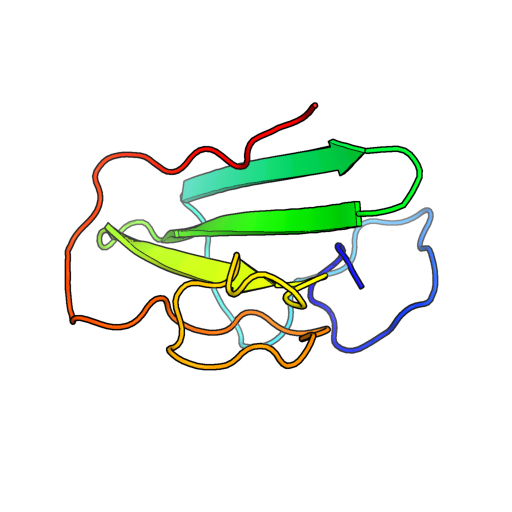TYR A CA 1
ATOM 563 C C . TYR A 1 85 ? 12.443 11.245 -6.077 1.00 60.28 85 TYR A C 1
ATOM 565 O O . TYR A 1 85 ? 11.880 10.576 -6.974 1.00 60.28 85 TYR A O 1
#

Foldseek 3Di:
DLLQCQDPDDDPDRDDHPDPADFPDKAWADDPPWTKIKGAGPQQWIWIATQQCPPQRQCPDSDHHSHTDTRDDPDGHPDDYDHYD

Radius of gyration: 11.9 Å; chains: 1; bounding box: 26×23×34 Å

pLDDT: mean 89.56, std 6.87, range [60.28, 96.0]